Protein AF-X1JW41-F1 (afdb_monomer_lite)

Radius of gyration: 16.46 Å; chains: 1; bounding box: 35×26×42 Å

Secondary structure (DSSP, 8-state):
-HHHHHH-TTS--EEEEEEE-TTTT--HHHHHHHHHHHHHTT-SEEEEEES----HHHHHHHHHHHHHH-GGGHHHHHHHHHSTT-TTTTTSSHHHHHHHHHHHHH--

pLDDT: mean 81.02, std 18.3, range [39.0, 97.88]

Sequence (108 aa):
MKEIKEACPKIQAGVNFIPIVPFLGDSEENTGKIALATKEAGADFILFGGGMTLRDNQASWFLKRLSEEFPQLVEKYEELYQSKYTTAAVLAAPVLAALGAIAALVTD

Foldseek 3Di:
DVVCCVVPVPDAFFAEAPEQAPPPQLDLVNLLVRLVVGVVVVHPDYHYFYADLQDDPNNVVVLVVCCVPPVVCNVVVCVLPVPPPDVVSRCPPSPVSSVVSNVVVPVD

Organism: NCBI:txid412755

Structure (mmCIF, N/CA/C/O backbone):
data_AF-X1JW41-F1
#
_entry.id   AF-X1JW41-F1
#
loop_
_atom_site.group_PDB
_atom_site.id
_atom_site.type_symbol
_atom_site.label_atom_id
_atom_site.label_alt_id
_atom_site.label_comp_id
_atom_site.label_asym_id
_atom_site.label_entity_id
_atom_site.label_seq_id
_atom_site.pdbx_PDB_ins_code
_atom_site.Cartn_x
_atom_site.Cartn_y
_atom_site.Cartn_z
_atom_site.occupancy
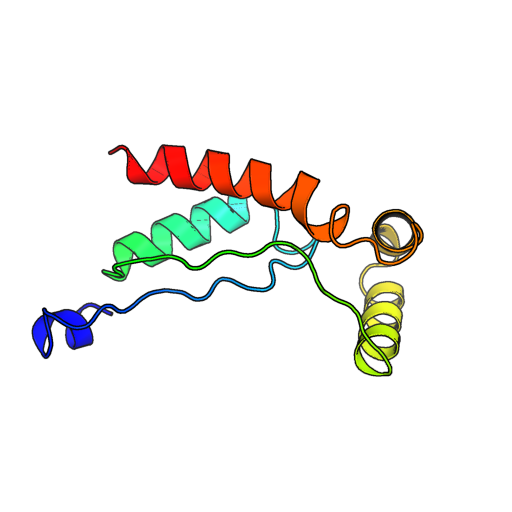_atom_site.B_iso_or_equiv
_atom_site.auth_seq_id
_atom_site.auth_comp_id
_atom_site.auth_asym_id
_atom_site.auth_atom_id
_atom_site.pdbx_PDB_model_num
ATOM 1 N N . MET A 1 1 ? -14.015 5.173 11.830 1.00 89.44 1 MET A N 1
ATOM 2 C CA . MET A 1 1 ? -13.948 3.958 12.671 1.00 89.44 1 MET A CA 1
ATOM 3 C C . MET A 1 1 ? -14.505 4.185 14.071 1.00 89.44 1 MET A C 1
ATOM 5 O O . MET A 1 1 ? -15.316 3.372 14.482 1.00 89.44 1 MET A O 1
ATOM 9 N N . LYS A 1 2 ? -14.154 5.279 14.768 1.00 90.12 2 LYS A N 1
ATOM 10 C CA . LYS A 1 2 ? -14.666 5.608 16.121 1.00 90.12 2 LYS A CA 1
ATOM 11 C C . LYS A 1 2 ? -16.178 5.409 16.308 1.00 90.12 2 LYS A C 1
ATOM 13 O O . LYS A 1 2 ? -16.560 4.631 17.167 1.00 90.12 2 LYS A O 1
ATOM 18 N N . GLU A 1 3 ? -17.015 5.969 15.434 1.00 92.88 3 GLU A N 1
ATOM 19 C CA . GLU A 1 3 ? -18.479 5.779 15.494 1.00 92.88 3 GLU A CA 1
ATOM 20 C C . GLU A 1 3 ? -18.906 4.300 15.404 1.00 92.88 3 GLU A C 1
ATOM 22 O O . GLU A 1 3 ? -19.756 3.841 16.162 1.00 92.88 3 GLU A O 1
ATOM 27 N N . ILE A 1 4 ? -18.274 3.518 14.518 1.00 91.50 4 ILE A N 1
ATOM 28 C CA . ILE A 1 4 ? -18.525 2.071 14.386 1.00 91.50 4 ILE A CA 1
ATOM 29 C C . ILE A 1 4 ? -18.126 1.347 15.677 1.00 91.50 4 ILE A C 1
ATOM 31 O O . ILE A 1 4 ? -18.840 0.455 16.130 1.00 91.50 4 ILE A O 1
ATOM 35 N N . LYS A 1 5 ? -16.999 1.734 16.284 1.00 91.12 5 LYS A N 1
ATOM 36 C CA . LYS A 1 5 ? -16.509 1.147 17.537 1.00 91.12 5 LYS A CA 1
ATOM 37 C C . LYS A 1 5 ? -17.384 1.516 18.734 1.00 91.12 5 LYS A C 1
ATOM 39 O O . LYS A 1 5 ? -17.580 0.673 19.602 1.00 91.12 5 LYS A O 1
ATOM 44 N N . GLU A 1 6 ? -17.932 2.725 18.766 1.00 93.06 6 GLU A N 1
ATOM 45 C CA . GLU A 1 6 ? -18.884 3.161 19.791 1.00 93.06 6 GLU A CA 1
ATOM 46 C C . GLU A 1 6 ? -20.212 2.405 19.672 1.00 93.06 6 GLU A C 1
ATOM 48 O O . GLU A 1 6 ? -20.714 1.876 20.663 1.00 93.06 6 GLU A O 1
ATOM 53 N N . ALA A 1 7 ? -20.754 2.286 18.457 1.00 96.00 7 ALA A N 1
ATOM 54 C CA . ALA A 1 7 ? -22.019 1.595 18.218 1.00 96.00 7 ALA A CA 1
ATOM 55 C C . ALA A 1 7 ? -21.907 0.066 18.361 1.00 96.00 7 ALA A C 1
ATOM 57 O O . ALA A 1 7 ? -22.850 -0.598 18.791 1.00 96.00 7 ALA A O 1
ATOM 58 N N . CYS A 1 8 ? -20.775 -0.519 17.964 1.00 95.88 8 CYS A N 1
ATOM 59 C CA . CYS A 1 8 ? -20.564 -1.964 17.888 1.00 95.88 8 CYS A CA 1
ATOM 60 C C . CYS A 1 8 ? -19.147 -2.351 18.364 1.00 95.88 8 CYS A C 1
ATOM 62 O O . CYS A 1 8 ? -18.328 -2.809 17.563 1.00 95.88 8 CYS A O 1
ATOM 64 N N . PRO A 1 9 ? -18.839 -2.259 19.673 1.00 92.19 9 PRO A N 1
ATOM 65 C CA . PRO A 1 9 ? -17.471 -2.404 20.195 1.00 92.19 9 PRO A CA 1
ATOM 66 C C . PRO A 1 9 ? -16.831 -3.774 19.940 1.00 92.19 9 PRO A C 1
ATOM 68 O O . PRO A 1 9 ? -15.607 -3.894 19.907 1.00 92.19 9 PRO A O 1
ATOM 71 N N . LYS A 1 10 ? -17.651 -4.811 19.730 1.00 94.88 10 LYS A N 1
ATOM 72 C CA . LYS A 1 10 ? -17.203 -6.188 19.477 1.00 94.88 10 LYS A CA 1
ATOM 73 C C . LYS A 1 10 ? -16.908 -6.492 18.005 1.00 94.88 10 LYS A C 1
ATOM 75 O O . LYS A 1 10 ? -16.372 -7.557 17.720 1.00 94.88 10 LYS A O 1
ATOM 80 N N . ILE A 1 11 ? -17.268 -5.604 17.076 1.00 94.19 11 ILE A N 1
ATOM 81 C CA . ILE A 1 11 ? -16.956 -5.773 15.653 1.00 94.19 11 ILE A CA 1
ATOM 82 C C . ILE A 1 11 ? -15.571 -5.185 15.390 1.00 94.19 11 ILE A C 1
ATOM 84 O O . ILE A 1 11 ? -15.274 -4.065 15.814 1.00 94.19 11 ILE A O 1
ATOM 88 N N . GLN A 1 12 ? -14.725 -5.947 14.698 1.00 94.06 12 GLN A N 1
ATOM 89 C CA . GLN A 1 12 ? -13.438 -5.451 14.226 1.00 94.06 12 GLN A CA 1
ATOM 90 C C . GLN A 1 12 ? -13.629 -4.6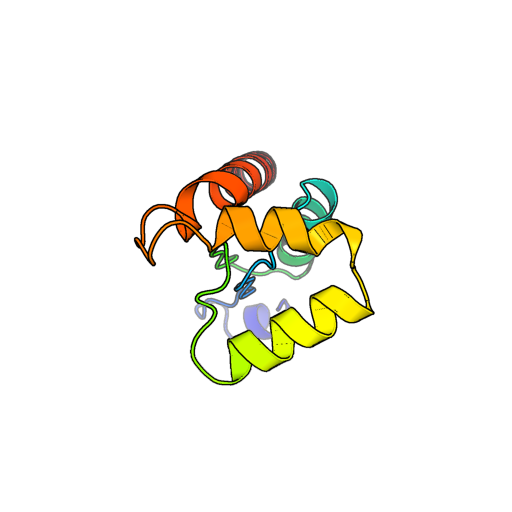14 12.961 1.00 94.06 12 GLN A C 1
ATOM 92 O O . GLN A 1 12 ? -14.275 -5.055 12.011 1.00 94.06 12 GLN A O 1
ATOM 97 N N . ALA A 1 13 ? -13.043 -3.423 12.938 1.00 94.50 13 ALA A N 1
ATOM 98 C CA . ALA A 1 13 ? -13.022 -2.539 11.784 1.00 94.50 13 ALA A CA 1
ATOM 99 C C . ALA A 1 13 ? -11.592 -2.057 11.548 1.00 94.50 13 ALA A C 1
ATOM 101 O O . ALA A 1 13 ? -10.9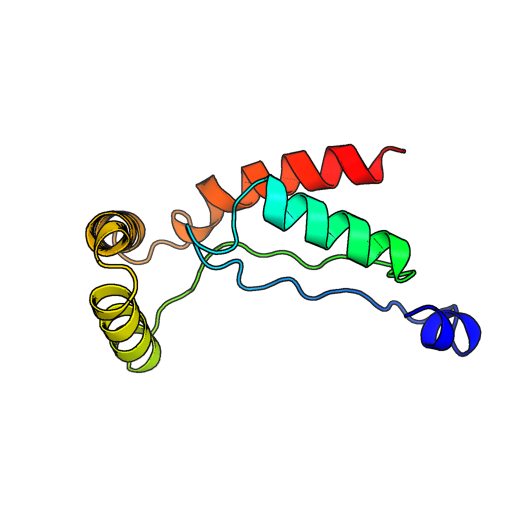13 -1.611 12.470 1.00 94.50 13 ALA A O 1
ATOM 102 N N . GLY A 1 14 ? -11.131 -2.140 10.306 1.00 94.50 14 GLY A N 1
ATOM 103 C CA . GLY A 1 14 ? -9.739 -1.889 9.964 1.00 94.50 14 GLY A CA 1
ATOM 104 C C . GLY A 1 14 ? -9.568 -1.292 8.581 1.00 94.50 14 GLY A C 1
ATOM 105 O O . GLY A 1 14 ? -10.536 -1.098 7.844 1.00 94.50 14 GLY A O 1
ATOM 106 N N . VAL A 1 15 ? -8.322 -0.989 8.240 1.00 94.56 15 VAL A N 1
ATOM 107 C CA . VAL A 1 15 ? -7.944 -0.499 6.913 1.00 94.56 15 VAL A CA 1
ATOM 108 C C . VAL A 1 15 ? -7.444 -1.665 6.078 1.00 94.56 15 VAL A C 1
ATOM 110 O O . VAL A 1 15 ? -6.585 -2.427 6.513 1.00 94.56 15 VAL A O 1
ATOM 113 N N . ASN A 1 16 ? -7.972 -1.791 4.863 1.00 94.06 16 ASN A N 1
ATOM 114 C CA . ASN A 1 16 ? -7.435 -2.714 3.878 1.00 94.06 16 ASN A CA 1
ATOM 115 C C . ASN A 1 16 ? -6.438 -1.974 2.982 1.00 94.06 16 ASN A C 1
ATOM 117 O O . ASN A 1 16 ? -6.832 -1.294 2.037 1.00 94.06 16 ASN A O 1
ATOM 121 N N . PHE A 1 17 ? -5.153 -2.074 3.307 1.00 91.62 17 PHE A N 1
ATOM 122 C CA . PHE A 1 17 ? -4.063 -1.418 2.593 1.00 91.62 17 PHE A CA 1
ATOM 123 C C . PHE A 1 17 ? -3.427 -2.370 1.574 1.00 91.62 17 PHE A C 1
ATOM 125 O O . PHE A 1 17 ? -2.230 -2.656 1.615 1.00 91.62 17 PHE A O 1
ATOM 132 N N . ILE A 1 18 ? -4.267 -2.906 0.681 1.00 90.12 18 ILE A N 1
ATOM 133 C CA . ILE A 1 18 ? -3.861 -3.818 -0.392 1.00 90.12 18 ILE A CA 1
ATOM 134 C C . ILE A 1 18 ? -4.543 -3.440 -1.719 1.00 90.12 18 ILE A C 1
ATOM 136 O O . ILE A 1 18 ? -5.733 -3.117 -1.720 1.00 90.12 18 ILE A O 1
ATOM 140 N N . PRO A 1 19 ? -3.838 -3.543 -2.859 1.00 89.25 19 PRO A N 1
ATOM 141 C CA . PRO A 1 19 ? -2.399 -3.776 -2.957 1.00 89.25 19 PRO A CA 1
ATOM 142 C C . PRO A 1 19 ? -1.600 -2.517 -2.593 1.00 89.25 19 PRO A C 1
ATOM 144 O O . PRO A 1 19 ? -2.027 -1.396 -2.868 1.00 89.25 19 PRO A O 1
ATOM 147 N N . ILE A 1 20 ? -0.398 -2.704 -2.049 1.00 90.50 20 ILE A N 1
ATOM 148 C CA . ILE A 1 20 ? 0.608 -1.637 -2.031 1.00 90.50 20 ILE A CA 1
ATOM 149 C C . ILE A 1 20 ? 1.278 -1.620 -3.408 1.00 90.50 20 ILE A C 1
ATOM 151 O O . ILE A 1 20 ? 1.934 -2.593 -3.793 1.00 90.50 20 ILE A O 1
ATOM 155 N N . VAL A 1 21 ? 1.069 -0.537 -4.162 1.00 91.62 21 VAL A N 1
ATOM 156 C CA . VAL A 1 21 ? 1.580 -0.384 -5.533 1.00 91.62 21 VAL A CA 1
ATOM 157 C C . VAL A 1 21 ? 3.104 -0.205 -5.497 1.00 91.62 21 VAL A C 1
ATOM 159 O O . VAL A 1 21 ? 3.565 0.785 -4.922 1.00 91.62 21 VAL A O 1
ATOM 162 N N . PRO A 1 22 ? 3.896 -1.111 -6.101 1.00 90.25 22 PRO A N 1
ATOM 163 C CA . PRO A 1 22 ? 5.354 -1.040 -6.039 1.00 90.25 22 PRO A CA 1
ATOM 164 C C . PRO A 1 22 ? 5.913 0.277 -6.579 1.00 90.25 22 PRO A C 1
ATOM 166 O O . PRO A 1 22 ? 5.444 0.789 -7.599 1.00 90.25 22 PRO A O 1
ATOM 169 N N . PHE A 1 23 ? 6.920 0.817 -5.902 1.00 91.69 23 PHE A N 1
ATOM 170 C CA . PHE A 1 23 ? 7.609 2.077 -6.206 1.00 91.69 23 PHE A CA 1
ATOM 171 C C . PHE A 1 23 ? 6.753 3.355 -6.156 1.00 91.69 23 PHE A C 1
ATOM 173 O O . PHE A 1 23 ? 7.286 4.447 -6.353 1.00 91.69 23 PHE A O 1
ATOM 180 N N . LEU A 1 24 ? 5.443 3.242 -5.915 1.00 92.38 24 LEU A N 1
ATOM 181 C CA . LEU A 1 24 ? 4.498 4.365 -5.877 1.00 92.38 24 LEU A CA 1
ATOM 182 C C . LEU A 1 24 ? 3.821 4.510 -4.511 1.00 92.38 24 LEU A C 1
ATOM 184 O O . LEU A 1 24 ? 3.563 5.624 -4.068 1.00 92.38 24 LEU A O 1
ATOM 188 N N . GLY A 1 25 ? 3.521 3.395 -3.846 1.00 89.81 25 GLY A N 1
ATOM 189 C CA . GLY A 1 25 ? 2.825 3.363 -2.559 1.00 89.81 25 GLY A CA 1
ATOM 190 C C . GLY A 1 25 ? 3.625 2.732 -1.421 1.00 89.81 25 GLY A C 1
ATOM 191 O O . GLY A 1 25 ? 3.137 2.711 -0.293 1.00 89.81 25 GLY A O 1
ATOM 192 N N . ASP A 1 26 ? 4.824 2.222 -1.695 1.00 89.62 26 ASP A N 1
ATOM 193 C CA . ASP A 1 26 ? 5.630 1.393 -0.790 1.00 89.62 26 ASP A CA 1
ATOM 194 C C . ASP A 1 26 ? 6.776 2.138 -0.088 1.00 89.62 26 ASP A C 1
ATOM 196 O O . ASP A 1 26 ? 7.618 1.503 0.544 1.00 89.62 26 ASP A O 1
ATOM 200 N N . SER A 1 27 ? 6.813 3.474 -0.141 1.00 90.44 27 SER A N 1
ATOM 201 C CA . SER A 1 27 ? 7.802 4.231 0.633 1.00 90.44 27 SER A CA 1
ATOM 202 C C . SER A 1 27 ? 7.539 4.126 2.141 1.00 90.44 27 SER A C 1
ATOM 204 O O . SER A 1 27 ? 6.389 4.106 2.594 1.00 90.44 27 SER A O 1
ATOM 206 N N . GLU A 1 28 ? 8.607 4.107 2.943 1.00 88.62 28 GLU A N 1
ATOM 207 C CA . GLU A 1 28 ? 8.513 4.108 4.413 1.00 88.62 28 GLU A CA 1
ATOM 208 C C . GLU A 1 28 ? 7.691 5.300 4.924 1.00 88.62 28 GLU A C 1
ATOM 210 O O . GLU A 1 28 ? 6.837 5.151 5.795 1.00 88.62 28 GLU A O 1
ATOM 215 N N . GLU A 1 29 ? 7.875 6.476 4.318 1.00 92.12 29 GLU A N 1
ATOM 216 C CA . GLU A 1 29 ? 7.102 7.673 4.650 1.00 92.12 29 GLU A CA 1
ATOM 217 C C . GLU A 1 29 ? 5.597 7.474 4.408 1.00 92.12 29 GLU A C 1
ATOM 219 O O . GLU A 1 29 ? 4.778 7.799 5.271 1.00 92.12 29 GLU A O 1
ATOM 224 N N . ASN A 1 30 ? 5.212 6.936 3.246 1.00 91.38 30 ASN A N 1
ATOM 225 C CA . ASN A 1 30 ? 3.805 6.737 2.908 1.00 91.38 30 ASN A CA 1
ATOM 226 C C . ASN A 1 30 ? 3.164 5.663 3.795 1.00 91.38 30 ASN A C 1
ATOM 228 O O . ASN A 1 30 ? 2.093 5.875 4.362 1.00 91.38 30 ASN A O 1
ATOM 232 N N . THR A 1 31 ? 3.839 4.527 3.962 1.00 90.69 31 THR A N 1
ATOM 233 C CA . THR A 1 31 ? 3.358 3.422 4.803 1.00 90.69 31 THR A CA 1
ATOM 234 C C . THR A 1 31 ? 3.230 3.836 6.273 1.00 90.69 31 THR A C 1
ATOM 236 O O . THR A 1 31 ? 2.211 3.537 6.899 1.00 90.69 31 THR A O 1
ATOM 239 N N . GLY A 1 32 ? 4.182 4.614 6.799 1.00 91.81 32 GLY A N 1
ATOM 240 C CA . GLY A 1 32 ? 4.111 5.192 8.142 1.00 91.81 32 GLY A CA 1
ATOM 241 C C . GLY A 1 32 ? 2.935 6.158 8.313 1.00 91.81 32 GLY A C 1
ATOM 242 O O . GLY A 1 32 ? 2.201 6.064 9.298 1.00 91.81 32 GLY A O 1
ATOM 243 N N . LYS A 1 33 ? 2.684 7.033 7.326 1.00 94.44 33 LYS A N 1
ATOM 244 C CA . LYS A 1 33 ? 1.515 7.934 7.322 1.00 94.44 33 LYS A CA 1
ATOM 245 C C . LYS A 1 33 ? 0.193 7.166 7.349 1.00 94.44 33 LYS A C 1
ATOM 247 O O . LYS A 1 33 ? -0.697 7.524 8.118 1.00 94.44 33 LYS A O 1
ATOM 252 N N . ILE A 1 34 ? 0.065 6.099 6.556 1.00 93.06 34 ILE A N 1
ATOM 253 C CA . ILE A 1 34 ? -1.128 5.238 6.565 1.00 93.06 34 ILE A CA 1
ATOM 254 C C . ILE A 1 34 ? -1.297 4.539 7.915 1.00 93.06 34 ILE A C 1
ATOM 256 O O . ILE A 1 34 ? -2.413 4.494 8.440 1.00 93.06 34 ILE A O 1
ATOM 260 N N . ALA A 1 35 ? -0.216 4.026 8.503 1.00 92.06 35 ALA A N 1
ATOM 261 C CA . ALA A 1 35 ? -0.273 3.366 9.802 1.00 92.06 35 ALA A CA 1
ATOM 262 C C . ALA A 1 35 ? -0.730 4.322 10.913 1.00 92.06 35 ALA A C 1
ATOM 264 O O . ALA A 1 35 ? -1.660 4.002 11.659 1.00 92.06 35 ALA A O 1
ATOM 265 N N . LEU A 1 36 ? -0.149 5.525 10.963 1.00 95.31 36 LEU A N 1
ATOM 266 C CA . LEU A 1 36 ? -0.529 6.556 11.925 1.00 95.31 36 LEU A CA 1
ATOM 267 C C . LEU A 1 36 ? -1.992 6.982 11.749 1.00 95.31 36 LEU A C 1
ATOM 269 O O . LEU A 1 36 ? -2.761 6.928 12.708 1.00 95.31 36 LEU A O 1
ATOM 273 N N . ALA A 1 37 ? -2.406 7.311 10.522 1.00 95.62 37 ALA A N 1
ATOM 274 C CA . ALA A 1 37 ? -3.785 7.704 10.233 1.00 95.62 37 ALA A CA 1
ATOM 275 C C . ALA A 1 37 ? -4.791 6.599 10.601 1.00 95.62 37 ALA A C 1
ATOM 277 O O . ALA A 1 37 ? -5.892 6.874 11.082 1.00 95.62 37 ALA A O 1
ATOM 278 N N . THR A 1 38 ? -4.407 5.331 10.426 1.00 94.69 38 THR A N 1
ATOM 279 C CA . THR A 1 38 ? -5.242 4.191 10.814 1.00 94.69 38 THR A CA 1
ATOM 280 C C . THR A 1 38 ? -5.406 4.097 12.335 1.00 94.69 38 THR A C 1
ATOM 282 O O . THR A 1 38 ? -6.532 3.926 12.815 1.00 94.69 38 THR A O 1
ATOM 285 N N . LYS A 1 39 ? -4.316 4.271 13.100 1.00 93.50 39 LYS A N 1
ATOM 286 C CA . LYS A 1 39 ? -4.343 4.333 14.574 1.00 93.50 39 LYS A CA 1
ATOM 287 C C . LYS A 1 39 ? -5.241 5.482 15.046 1.00 93.50 39 LYS A C 1
ATOM 289 O O . LYS A 1 39 ? -6.156 5.267 15.840 1.00 93.50 39 LYS A O 1
ATOM 294 N N . GLU A 1 40 ? -5.057 6.682 14.496 1.00 95.19 40 GLU A N 1
ATOM 295 C CA . GLU A 1 40 ? -5.835 7.882 14.845 1.00 95.19 40 GLU A CA 1
ATOM 296 C C . GLU A 1 40 ? -7.338 7.744 14.545 1.00 95.19 40 GLU A C 1
ATOM 298 O O . GLU A 1 40 ? -8.183 8.280 15.277 1.00 95.19 40 GLU A O 1
ATOM 303 N N . ALA A 1 41 ? -7.689 6.981 13.505 1.00 94.50 41 ALA A N 1
ATOM 304 C CA . ALA A 1 41 ? -9.069 6.684 13.135 1.00 94.50 41 ALA A CA 1
AT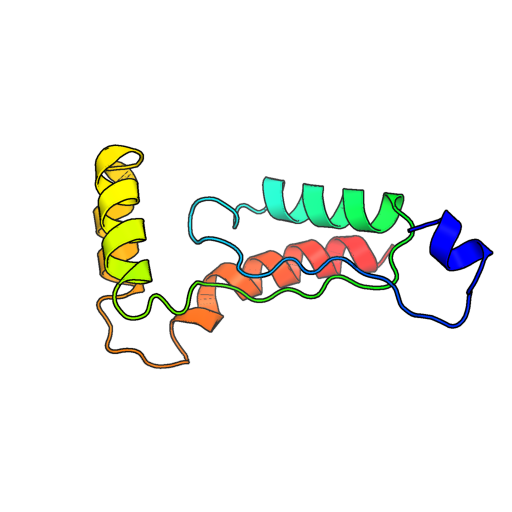OM 305 C C . ALA A 1 41 ? -9.780 5.711 14.099 1.00 94.50 41 ALA A C 1
ATOM 307 O O . ALA A 1 41 ? -11.007 5.563 14.003 1.00 94.50 41 ALA A O 1
ATOM 308 N N . GLY A 1 42 ? -9.051 5.079 15.027 1.00 93.62 42 GLY A N 1
ATOM 309 C CA . GLY A 1 42 ? -9.574 4.092 15.978 1.00 93.62 42 GLY A CA 1
ATOM 310 C C . GLY A 1 42 ? -9.826 2.721 15.349 1.00 93.62 42 GLY A C 1
ATOM 311 O O . GLY A 1 42 ? -10.802 2.060 15.695 1.00 93.62 42 GLY A O 1
ATOM 312 N N . ALA A 1 43 ? -9.022 2.343 14.358 1.00 94.81 43 ALA A N 1
ATOM 313 C CA . ALA A 1 43 ? -9.096 1.036 13.721 1.00 94.81 43 ALA A CA 1
ATOM 314 C C . ALA A 1 43 ? -8.444 -0.061 14.573 1.00 94.81 43 ALA A C 1
ATOM 316 O O . ALA A 1 43 ? -7.460 0.181 15.265 1.00 94.81 43 ALA A O 1
ATOM 317 N N . ASP A 1 44 ? -8.960 -1.283 14.459 1.00 94.00 44 ASP A N 1
ATOM 318 C CA . ASP A 1 44 ? -8.438 -2.461 15.154 1.00 94.00 44 ASP A CA 1
ATOM 319 C C . ASP A 1 44 ? -7.278 -3.126 14.399 1.00 94.00 44 ASP A C 1
ATOM 321 O O . ASP A 1 44 ? -6.477 -3.841 14.997 1.00 94.00 44 ASP A O 1
ATOM 325 N N . PHE A 1 45 ? -7.206 -2.945 13.075 1.00 93.44 45 PHE A N 1
ATOM 326 C CA . PHE A 1 45 ? -6.195 -3.589 12.242 1.00 93.44 45 PHE A CA 1
ATOM 327 C C . PHE A 1 45 ? -5.876 -2.806 10.966 1.00 93.44 45 PHE A C 1
ATOM 329 O O . PHE A 1 45 ? -6.680 -2.015 10.463 1.00 93.44 45 PHE A O 1
ATOM 336 N N . ILE A 1 46 ? -4.710 -3.120 10.403 1.00 93.56 46 ILE A N 1
ATOM 337 C CA . ILE A 1 46 ? -4.357 -2.856 9.009 1.00 93.56 46 ILE A CA 1
ATOM 338 C C . ILE A 1 46 ? -4.108 -4.209 8.358 1.00 93.56 46 ILE A C 1
ATOM 340 O O . ILE A 1 46 ? -3.226 -4.953 8.786 1.00 93.56 46 ILE A O 1
ATOM 344 N N . LEU A 1 47 ? -4.880 -4.529 7.326 1.00 91.56 47 LEU A N 1
ATOM 345 C CA . LEU A 1 47 ? -4.571 -5.643 6.448 1.00 91.56 47 LEU A CA 1
ATOM 346 C C . LEU A 1 47 ? -3.632 -5.117 5.368 1.00 91.56 47 LEU A C 1
ATOM 348 O O . LEU A 1 47 ? -4.012 -4.238 4.601 1.00 91.56 47 LEU A O 1
ATOM 352 N N . PHE A 1 48 ? -2.409 -5.630 5.331 1.00 84.62 48 PHE A N 1
ATOM 353 C CA . PHE A 1 48 ? -1.399 -5.254 4.348 1.00 84.62 48 PHE A CA 1
ATOM 354 C C . PHE A 1 48 ? -1.005 -6.470 3.507 1.00 84.62 48 PHE A C 1
ATOM 356 O O . PHE A 1 48 ? -1.140 -7.624 3.915 1.00 84.62 48 PHE A O 1
ATOM 363 N N . GLY A 1 49 ? -0.527 -6.193 2.302 1.00 74.56 49 GLY A N 1
ATOM 364 C CA . GLY A 1 49 ? -0.265 -7.178 1.267 1.00 74.56 49 GLY A CA 1
ATOM 365 C C . GLY A 1 49 ? 0.436 -6.476 0.119 1.00 74.56 49 GLY A C 1
ATOM 366 O O . GLY A 1 49 ? -0.126 -5.578 -0.513 1.00 74.56 49 GLY A O 1
ATOM 367 N N . GLY A 1 50 ? 1.703 -6.830 -0.077 1.00 70.19 50 GLY A N 1
ATOM 368 C CA . GLY A 1 50 ? 2.563 -6.165 -1.045 1.00 70.19 50 GLY A CA 1
ATOM 369 C C . GLY A 1 50 ? 2.379 -6.707 -2.452 1.00 70.19 50 GLY A C 1
ATOM 370 O O . GLY A 1 50 ? 2.163 -7.903 -2.651 1.00 70.19 50 GLY A O 1
ATOM 371 N N . GLY A 1 51 ? 2.513 -5.796 -3.414 1.00 73.19 51 GLY A N 1
ATOM 372 C CA . GLY A 1 51 ? 2.619 -6.115 -4.825 1.00 73.19 51 GLY A CA 1
ATOM 373 C C . GLY A 1 51 ? 1.284 -6.252 -5.546 1.00 73.19 51 GLY A C 1
ATOM 374 O O . GLY A 1 51 ? 0.203 -6.328 -4.963 1.00 73.19 51 GLY A O 1
ATOM 375 N N . MET A 1 52 ? 1.375 -6.262 -6.871 1.00 85.81 52 MET A N 1
ATOM 376 C CA . MET A 1 52 ? 0.238 -6.460 -7.754 1.00 85.81 52 MET A CA 1
ATOM 377 C C . MET A 1 52 ? 0.388 -7.813 -8.433 1.00 85.81 52 MET A C 1
ATOM 379 O O . MET A 1 52 ? 1.473 -8.203 -8.842 1.00 85.81 52 MET A O 1
ATOM 383 N N . THR A 1 53 ? -0.712 -8.538 -8.607 1.00 81.12 53 THR A N 1
ATOM 384 C CA . THR A 1 53 ? -0.681 -9.825 -9.317 1.00 81.12 53 THR A CA 1
ATOM 385 C C . THR A 1 53 ? -0.722 -9.676 -10.839 1.00 81.12 53 THR A C 1
ATOM 387 O O . THR A 1 53 ? -0.814 -10.706 -11.495 1.00 81.12 53 THR A O 1
ATOM 390 N N . LEU A 1 54 ? -0.681 -8.431 -11.360 1.00 83.50 54 LEU A N 1
ATOM 391 C CA . LEU A 1 54 ? -0.764 -8.000 -12.769 1.00 83.50 54 LEU A CA 1
ATOM 392 C C . LEU A 1 54 ? -1.245 -9.113 -13.719 1.00 83.50 54 LEU A C 1
ATOM 394 O O . LEU A 1 54 ? -0.436 -9.834 -14.268 1.00 83.50 54 LEU A O 1
ATOM 398 N N . ARG A 1 55 ? -2.555 -9.263 -13.953 1.00 81.31 55 ARG A N 1
ATOM 399 C CA . ARG A 1 55 ? -3.090 -10.314 -14.848 1.00 81.31 55 ARG A CA 1
ATOM 400 C C . ARG A 1 55 ? -3.811 -9.738 -16.058 1.00 81.31 55 ARG A C 1
ATOM 402 O O . ARG A 1 55 ? -4.465 -8.704 -15.947 1.00 81.31 55 ARG A O 1
ATOM 409 N N . ASP A 1 56 ? -3.738 -10.446 -17.180 1.00 83.25 56 ASP A N 1
ATOM 410 C CA . ASP A 1 56 ? -4.568 -10.218 -18.367 1.00 83.25 56 ASP A CA 1
ATOM 411 C C . ASP A 1 56 ? -4.619 -8.736 -18.805 1.00 83.25 56 ASP A C 1
ATOM 413 O O . ASP A 1 56 ? -3.622 -8.010 -18.771 1.00 83.25 56 ASP A O 1
ATOM 417 N N . ASN A 1 57 ? -5.803 -8.263 -19.200 1.00 89.25 57 ASN A N 1
ATOM 418 C CA . ASN A 1 57 ? -6.019 -6.919 -19.729 1.00 89.25 57 ASN A CA 1
ATOM 419 C C . ASN A 1 57 ? -5.703 -5.805 -18.717 1.00 89.25 57 ASN A C 1
ATOM 421 O O . ASN A 1 57 ? -5.300 -4.713 -19.122 1.00 89.25 57 ASN A O 1
ATOM 425 N N . GLN A 1 58 ? -5.868 -6.053 -17.410 1.00 87.50 58 GLN A N 1
ATOM 426 C CA . GLN A 1 58 ? -5.600 -5.031 -16.393 1.00 87.50 58 GLN A CA 1
ATOM 427 C C . GLN A 1 58 ? -4.098 -4.749 -16.268 1.00 87.50 58 GLN A C 1
ATOM 429 O O . GLN A 1 58 ? -3.708 -3.605 -16.046 1.00 87.50 58 GLN A O 1
ATOM 434 N N . ALA A 1 59 ? -3.256 -5.766 -16.493 1.00 89.00 59 ALA A N 1
ATOM 435 C CA . ALA A 1 59 ? -1.810 -5.602 -16.537 1.00 89.00 59 ALA A CA 1
ATOM 436 C C . ALA A 1 59 ? -1.396 -4.742 -17.728 1.00 89.00 59 ALA A C 1
ATOM 438 O O . ALA A 1 59 ? -0.671 -3.768 -17.555 1.00 89.00 59 ALA A O 1
ATOM 439 N N . SER A 1 60 ? -1.903 -5.056 -18.925 1.00 89.19 60 SER A N 1
ATOM 440 C CA . SER A 1 60 ? -1.592 -4.293 -20.136 1.00 89.19 60 SER A CA 1
ATOM 441 C C . SER A 1 60 ? -2.021 -2.833 -20.019 1.00 89.19 60 SER A C 1
ATOM 443 O O . SER A 1 60 ? -1.270 -1.940 -20.404 1.00 89.19 60 SER A O 1
ATOM 445 N N . TRP A 1 61 ? -3.207 -2.576 -19.456 1.00 94.00 61 TRP A N 1
ATOM 446 C CA . TRP A 1 61 ? -3.680 -1.212 -19.228 1.00 94.00 61 TRP A CA 1
ATOM 447 C C . TRP A 1 61 ? -2.796 -0.461 -18.227 1.00 94.00 61 TRP A C 1
ATOM 449 O O . TRP A 1 61 ? -2.367 0.658 -18.511 1.00 94.00 61 TRP A O 1
ATOM 459 N N . PHE A 1 62 ? -2.489 -1.085 -17.085 1.00 93.56 62 PHE A N 1
ATOM 460 C CA . PHE A 1 62 ? -1.675 -0.468 -16.041 1.00 93.56 62 PHE A CA 1
ATOM 461 C C . PHE A 1 62 ? -0.251 -0.181 -16.528 1.00 93.56 62 PHE A C 1
ATOM 463 O O . PHE A 1 62 ? 0.218 0.942 -16.390 1.00 93.56 62 PHE A O 1
ATOM 470 N N . LEU A 1 63 ? 0.417 -1.156 -17.152 1.00 92.31 63 LEU A N 1
ATOM 471 C CA . LEU A 1 63 ? 1.788 -0.996 -17.648 1.00 92.31 63 LEU A CA 1
ATOM 472 C C . LEU A 1 63 ? 1.876 0.040 -18.774 1.00 92.31 63 LEU A C 1
ATOM 474 O O . LEU A 1 63 ? 2.837 0.804 -18.826 1.00 92.31 63 LEU A O 1
ATOM 478 N N . LYS A 1 64 ? 0.849 0.134 -19.631 1.00 94.44 64 LYS A N 1
ATOM 479 C CA . LYS A 1 64 ? 0.760 1.213 -20.620 1.00 94.44 64 LYS A CA 1
ATOM 480 C C . LYS A 1 64 ? 0.715 2.579 -19.932 1.00 94.44 64 LYS A C 1
ATOM 482 O O . LYS A 1 64 ? 1.522 3.444 -20.259 1.00 94.44 64 LYS A O 1
ATOM 487 N N . ARG A 1 65 ? -0.181 2.764 -18.957 1.00 96.94 65 ARG A N 1
ATOM 488 C CA . ARG A 1 65 ? -0.289 4.024 -18.201 1.00 96.94 65 ARG A CA 1
ATOM 489 C C . ARG A 1 65 ? 0.983 4.354 -17.435 1.00 96.94 65 ARG A C 1
ATOM 491 O O . ARG A 1 65 ? 1.436 5.490 -17.480 1.00 96.94 65 ARG A O 1
ATOM 498 N N . LEU A 1 66 ? 1.601 3.352 -16.819 1.00 95.69 66 LEU A N 1
ATOM 499 C CA . LEU A 1 66 ? 2.885 3.493 -16.147 1.00 95.69 66 LEU A CA 1
ATOM 500 C C . LEU A 1 66 ? 3.960 4.016 -17.109 1.00 95.69 66 LEU A C 1
ATOM 502 O O . LEU A 1 66 ? 4.686 4.930 -16.747 1.00 95.69 66 LEU A O 1
ATOM 506 N N . SER A 1 67 ? 4.040 3.494 -18.336 1.00 95.62 67 SER A N 1
ATOM 507 C CA . SER A 1 67 ? 5.019 3.971 -19.324 1.00 95.62 67 SER A CA 1
ATOM 508 C C . SER A 1 67 ? 4.775 5.412 -19.790 1.00 95.62 67 SER A C 1
ATOM 510 O O . SER A 1 67 ? 5.725 6.113 -20.129 1.00 95.62 67 SER A O 1
ATOM 512 N N . GLU A 1 68 ? 3.514 5.856 -19.789 1.00 97.56 68 GLU A N 1
ATOM 513 C CA . GLU A 1 68 ? 3.116 7.211 -20.185 1.00 97.56 68 GLU A CA 1
ATOM 514 C C . GLU A 1 68 ? 3.379 8.231 -19.062 1.00 97.56 68 GLU A C 1
ATOM 516 O O . GLU A 1 68 ? 3.860 9.330 -19.328 1.00 97.56 68 GLU A O 1
ATOM 521 N N . GLU A 1 69 ? 3.069 7.874 -17.812 1.00 97.88 69 GLU A N 1
ATOM 522 C CA . GLU A 1 69 ? 3.082 8.798 -16.666 1.00 97.88 69 GLU A CA 1
ATOM 523 C C . GLU A 1 69 ? 4.352 8.692 -15.806 1.00 97.88 69 GLU A C 1
ATOM 525 O O . GLU A 1 69 ? 4.789 9.676 -15.211 1.00 97.88 69 GLU A O 1
ATOM 530 N N . PHE A 1 70 ? 4.968 7.509 -15.757 1.00 97.06 70 PHE A N 1
ATOM 531 C CA . PHE A 1 70 ? 6.139 7.193 -14.937 1.00 97.06 70 PHE A CA 1
ATOM 532 C C . PHE A 1 70 ? 7.194 6.408 -15.741 1.00 97.06 70 PHE A C 1
ATOM 534 O O . PHE A 1 70 ? 7.562 5.292 -15.356 1.00 97.06 70 PHE A O 1
ATOM 541 N N . PRO A 1 71 ? 7.719 6.963 -16.852 1.00 96.38 71 PRO A N 1
ATOM 542 C CA . PRO A 1 71 ? 8.667 6.264 -17.725 1.00 96.38 71 PRO A CA 1
ATOM 543 C C . PRO A 1 71 ? 9.922 5.766 -16.985 1.00 96.38 71 PRO A C 1
ATOM 545 O O . PRO A 1 71 ? 10.466 4.718 -17.320 1.00 96.38 71 PRO A O 1
ATOM 548 N N . GLN A 1 72 ? 10.344 6.457 -15.923 1.00 96.31 72 GLN A N 1
ATOM 549 C CA . GLN A 1 72 ? 11.464 6.072 -15.056 1.00 96.31 72 GLN A CA 1
ATOM 550 C C . GLN A 1 72 ? 11.227 4.794 -14.233 1.00 96.31 72 GLN A C 1
ATOM 552 O O . GLN A 1 72 ? 12.156 4.282 -13.611 1.00 96.31 72 GLN A O 1
ATOM 557 N N . LEU A 1 73 ? 9.984 4.310 -14.160 1.00 95.12 73 LEU A N 1
ATOM 558 C CA . LEU A 1 73 ? 9.624 3.090 -13.440 1.00 95.12 73 LEU A CA 1
ATOM 559 C C . LEU A 1 73 ? 9.505 1.874 -14.361 1.00 95.12 73 LEU A C 1
ATOM 561 O O . LEU A 1 73 ? 9.388 0.765 -13.849 1.00 95.12 73 LEU A O 1
ATOM 565 N N . VAL A 1 74 ? 9.556 2.049 -15.685 1.00 92.75 74 VAL A N 1
ATOM 566 C CA . VAL A 1 74 ? 9.351 0.952 -16.646 1.00 92.75 74 VAL A CA 1
ATOM 567 C C . VAL A 1 74 ? 10.366 -0.167 -16.433 1.00 92.75 74 VAL A C 1
ATOM 569 O O . VAL A 1 74 ? 9.952 -1.296 -16.200 1.00 92.75 74 VAL A O 1
ATOM 572 N N . GLU A 1 75 ? 11.663 0.148 -16.400 1.00 92.19 75 GLU A N 1
ATOM 573 C CA . GLU A 1 75 ? 12.730 -0.842 -16.174 1.00 92.19 75 GLU A CA 1
ATOM 574 C C . GLU A 1 75 ? 12.544 -1.579 -14.839 1.00 92.19 75 GLU A C 1
ATOM 576 O O . GLU A 1 75 ? 12.595 -2.803 -14.787 1.00 92.19 75 GLU A O 1
ATOM 581 N N . LYS A 1 76 ? 12.191 -0.857 -13.769 1.00 90.88 76 LYS A N 1
ATOM 582 C CA . LYS A 1 76 ? 11.940 -1.459 -12.450 1.00 90.88 76 LYS A CA 1
ATOM 583 C C . LYS A 1 76 ? 10.744 -2.410 -12.451 1.00 90.88 76 LYS A C 1
ATOM 585 O O . LYS A 1 76 ? 10.763 -3.428 -11.766 1.00 90.88 76 LYS A O 1
ATOM 590 N N . TYR A 1 77 ? 9.680 -2.068 -13.176 1.00 90.62 77 TYR A N 1
ATOM 591 C CA . TYR A 1 77 ? 8.506 -2.929 -13.316 1.00 90.62 77 TYR A CA 1
ATOM 592 C C . TYR A 1 77 ? 8.797 -4.127 -14.218 1.00 90.62 77 TYR A C 1
ATOM 594 O O . TYR A 1 77 ? 8.339 -5.230 -13.928 1.00 90.62 77 TYR A O 1
ATOM 602 N N . GLU A 1 78 ? 9.577 -3.941 -15.277 1.00 87.31 78 GLU A N 1
ATOM 603 C CA . GLU A 1 78 ? 10.073 -5.045 -16.084 1.00 87.31 78 GLU A CA 1
ATOM 604 C C . GLU A 1 78 ? 10.889 -6.005 -15.218 1.00 87.31 78 GLU A C 1
ATOM 606 O O . GLU A 1 78 ? 10.520 -7.166 -15.131 1.00 87.31 78 GLU A O 1
ATOM 611 N N . GLU A 1 79 ? 11.892 -5.546 -14.472 1.00 87.44 79 GLU A N 1
ATOM 612 C CA . GLU A 1 79 ? 12.674 -6.390 -13.558 1.00 87.44 79 GLU A CA 1
ATOM 613 C C . GLU A 1 79 ? 11.804 -7.108 -12.513 1.00 87.44 79 GLU A C 1
ATOM 615 O O . GLU A 1 79 ? 11.944 -8.318 -12.300 1.00 87.44 79 GLU A O 1
ATOM 620 N N . LEU A 1 80 ? 10.867 -6.381 -11.891 1.00 85.00 80 LEU A N 1
ATOM 621 C CA . LEU A 1 80 ? 9.987 -6.905 -10.845 1.00 85.00 80 LEU A CA 1
ATOM 622 C C . LEU A 1 80 ? 9.065 -8.028 -11.352 1.00 85.00 80 LEU A C 1
ATOM 624 O O . LEU A 1 80 ? 8.746 -8.944 -10.590 1.00 85.00 80 LEU A O 1
ATOM 628 N N . TYR A 1 81 ? 8.647 -7.980 -12.622 1.00 80.31 81 TYR A N 1
ATOM 629 C CA . TYR A 1 81 ? 7.669 -8.911 -13.199 1.00 80.31 81 TYR A CA 1
ATOM 630 C C . TYR A 1 81 ? 8.219 -9.818 -14.327 1.00 80.31 81 TYR A C 1
ATOM 632 O O . TYR A 1 81 ? 7.517 -10.738 -14.751 1.00 80.31 81 TYR A O 1
ATOM 640 N N . GLN A 1 82 ? 9.463 -9.632 -14.793 1.00 71.50 82 GLN A N 1
ATOM 641 C CA . GLN A 1 82 ? 10.117 -10.454 -15.834 1.00 71.50 82 GLN A CA 1
ATOM 642 C C . GLN A 1 82 ? 10.527 -11.844 -15.331 1.00 71.50 82 GLN A C 1
ATOM 644 O O . GLN A 1 82 ?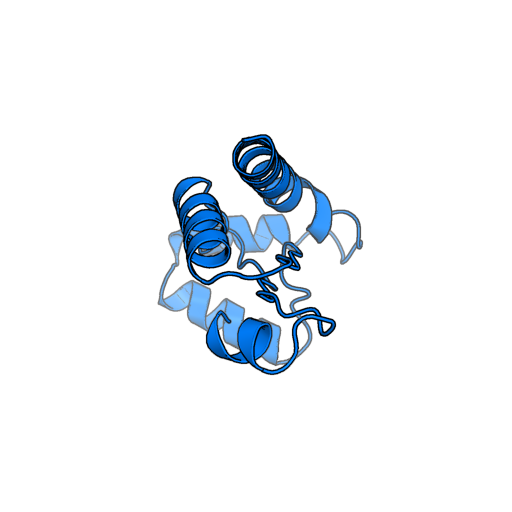 10.611 -12.796 -16.114 1.00 71.50 82 GLN A O 1
ATOM 649 N N . SER A 1 83 ? 10.741 -12.010 -14.025 1.00 52.78 83 SER A N 1
ATOM 650 C CA . SER A 1 83 ? 10.933 -13.335 -13.436 1.00 52.78 83 SER A CA 1
ATOM 651 C C . SER A 1 83 ? 9.582 -14.039 -13.387 1.00 52.78 83 SER A C 1
ATOM 653 O O . SER A 1 83 ? 8.756 -13.692 -12.548 1.00 52.78 83 SER A O 1
ATOM 655 N N . LYS A 1 84 ? 9.353 -14.988 -14.316 1.00 46.00 84 LYS A N 1
ATOM 656 C CA . LYS A 1 84 ? 8.204 -15.920 -14.384 1.00 46.00 84 LYS A CA 1
ATOM 657 C C . LYS A 1 84 ? 7.390 -15.901 -13.095 1.00 46.00 84 LYS A C 1
ATOM 659 O O . LYS A 1 84 ? 7.942 -16.341 -12.089 1.00 46.00 84 LYS A O 1
ATOM 664 N N . TYR A 1 85 ? 6.134 -15.436 -13.152 1.00 47.22 85 TYR A N 1
ATOM 665 C CA . TYR A 1 85 ? 5.138 -15.464 -12.068 1.00 47.22 85 TYR A CA 1
ATOM 666 C C . TYR A 1 85 ? 5.412 -16.586 -11.064 1.00 47.22 85 TYR A C 1
ATOM 668 O O . TYR A 1 85 ? 4.926 -17.708 -11.191 1.00 47.22 85 TYR A O 1
ATOM 676 N N . THR A 1 86 ? 6.231 -16.285 -10.070 1.00 40.25 86 THR A N 1
ATOM 677 C CA . THR A 1 86 ? 6.553 -17.177 -8.974 1.00 40.25 86 THR A CA 1
ATOM 678 C C . THR A 1 86 ? 6.146 -16.380 -7.766 1.00 40.25 86 THR A C 1
ATOM 680 O O . THR A 1 86 ? 6.629 -15.276 -7.525 1.00 40.25 86 THR A O 1
ATOM 683 N N . THR A 1 87 ? 5.174 -16.917 -7.042 1.00 43.69 87 THR A N 1
ATOM 684 C CA . THR A 1 87 ? 4.501 -16.296 -5.898 1.00 43.69 87 THR A CA 1
ATOM 685 C C . THR A 1 87 ? 5.481 -15.702 -4.870 1.00 43.69 87 THR A C 1
ATOM 687 O O . THR A 1 87 ? 5.118 -14.794 -4.133 1.00 43.69 87 THR A O 1
ATOM 690 N N . ALA A 1 88 ? 6.737 -16.162 -4.861 1.00 39.97 88 ALA A N 1
ATOM 691 C CA . ALA A 1 88 ? 7.826 -15.681 -4.020 1.00 39.97 88 ALA A CA 1
ATOM 692 C C . ALA A 1 88 ? 8.348 -14.264 -4.357 1.00 39.97 88 ALA A C 1
ATOM 694 O O . ALA A 1 88 ? 8.740 -13.549 -3.439 1.00 39.97 88 ALA A O 1
ATOM 695 N N . ALA A 1 89 ? 8.342 -13.828 -5.624 1.00 42.03 89 ALA A N 1
ATOM 696 C CA . ALA A 1 89 ? 8.929 -12.535 -6.014 1.00 42.03 89 ALA A CA 1
ATOM 697 C C . ALA A 1 89 ? 8.075 -11.327 -5.577 1.00 42.03 89 ALA A C 1
ATOM 699 O O . ALA A 1 89 ? 8.602 -10.278 -5.222 1.00 42.03 89 ALA A O 1
ATOM 700 N N . VAL A 1 90 ? 6.750 -11.500 -5.523 1.00 48.50 90 VAL A N 1
ATOM 701 C CA . VAL A 1 90 ? 5.779 -10.443 -5.173 1.00 48.50 90 VAL A CA 1
ATOM 702 C C . VAL A 1 90 ? 5.767 -10.140 -3.664 1.00 48.50 90 VAL A C 1
ATOM 704 O O . VAL A 1 90 ? 5.380 -9.052 -3.246 1.00 48.50 90 VAL A O 1
ATOM 707 N N . LEU A 1 91 ? 6.228 -11.083 -2.835 1.00 46.78 91 LEU A N 1
ATOM 708 C CA . LEU A 1 91 ? 6.124 -11.020 -1.373 1.00 46.78 91 LEU A CA 1
ATOM 709 C C . LEU A 1 91 ? 7.373 -10.479 -0.661 1.00 46.78 91 LEU A C 1
ATOM 711 O O . LEU A 1 91 ? 7.283 -10.166 0.521 1.00 46.78 91 LEU A O 1
ATOM 715 N N . ALA A 1 92 ? 8.536 -10.399 -1.312 1.00 49.44 92 ALA A N 1
ATOM 716 C CA . ALA A 1 92 ? 9.794 -10.383 -0.559 1.00 49.44 92 ALA A CA 1
ATOM 717 C C . ALA A 1 92 ? 10.334 -8.989 -0.190 1.00 49.44 92 ALA A C 1
ATOM 719 O O . ALA A 1 92 ? 10.796 -8.813 0.932 1.00 49.44 92 ALA A O 1
ATOM 720 N N . ALA A 1 93 ? 10.293 -7.991 -1.081 1.00 48.44 93 ALA A N 1
ATOM 721 C CA . ALA A 1 93 ? 10.987 -6.719 -0.821 1.00 48.44 93 ALA A CA 1
ATOM 722 C C . ALA A 1 93 ? 10.094 -5.611 -0.212 1.00 48.44 93 ALA A C 1
ATOM 724 O O . ALA A 1 93 ? 10.452 -5.093 0.846 1.00 48.44 93 ALA A O 1
ATOM 725 N N . PRO A 1 94 ? 8.907 -5.279 -0.767 1.00 50.84 94 PRO A N 1
ATOM 726 C CA . PRO A 1 94 ? 8.091 -4.177 -0.235 1.00 50.84 94 PRO A CA 1
ATOM 727 C C . PRO A 1 94 ? 7.393 -4.531 1.088 1.00 50.84 94 PRO A C 1
ATOM 729 O O . PRO A 1 94 ? 7.110 -3.666 1.914 1.00 50.84 94 PRO A O 1
ATOM 732 N N . VAL A 1 95 ? 7.118 -5.822 1.310 1.00 51.78 95 VAL A N 1
ATOM 733 C CA . VAL A 1 95 ? 6.380 -6.308 2.488 1.00 51.78 95 VAL A CA 1
ATOM 734 C C . VAL A 1 95 ? 7.235 -6.258 3.752 1.00 51.78 95 VAL A C 1
ATOM 736 O O . VAL A 1 95 ? 6.722 -5.896 4.807 1.00 51.78 95 VAL A O 1
ATOM 739 N N . LEU A 1 96 ? 8.532 -6.584 3.667 1.00 52.22 96 LEU A N 1
ATOM 740 C CA . LEU A 1 96 ? 9.423 -6.566 4.833 1.00 52.22 96 LEU A CA 1
ATOM 741 C C . LEU A 1 96 ? 9.690 -5.144 5.346 1.00 52.22 96 LEU A C 1
ATOM 743 O O . LEU A 1 96 ? 9.700 -4.938 6.559 1.00 52.22 96 LEU A O 1
ATOM 747 N N . ALA A 1 97 ? 9.847 -4.167 4.447 1.00 54.12 97 ALA A N 1
ATOM 748 C CA . ALA A 1 97 ? 10.001 -2.762 4.831 1.00 54.12 97 ALA A CA 1
ATOM 749 C C . ALA A 1 97 ? 8.729 -2.225 5.514 1.00 54.12 97 ALA A C 1
ATOM 751 O O . ALA A 1 97 ? 8.799 -1.650 6.601 1.00 54.12 97 ALA A O 1
ATOM 752 N N . ALA A 1 98 ? 7.552 -2.506 4.938 1.00 54.28 98 ALA A N 1
ATOM 753 C CA . ALA A 1 98 ? 6.270 -2.133 5.535 1.00 54.28 98 ALA A CA 1
ATOM 754 C C . ALA A 1 98 ? 6.044 -2.800 6.907 1.00 54.28 98 ALA A C 1
ATOM 756 O O . ALA A 1 98 ? 5.555 -2.155 7.833 1.00 54.28 98 ALA A O 1
ATOM 757 N N . LEU A 1 99 ? 6.443 -4.066 7.071 1.00 57.88 99 LEU A N 1
ATOM 758 C CA . LEU A 1 99 ? 6.389 -4.780 8.351 1.00 57.88 99 LEU A CA 1
ATOM 759 C C . LEU A 1 99 ? 7.263 -4.127 9.427 1.00 57.88 99 LEU A C 1
ATOM 761 O O . LEU A 1 99 ? 6.809 -3.991 10.560 1.00 57.88 99 LEU A O 1
ATOM 765 N N . GLY A 1 100 ? 8.486 -3.712 9.083 1.00 58.88 100 GLY A N 1
ATOM 766 C CA . GLY A 1 100 ? 9.387 -3.029 10.015 1.00 58.88 100 GLY A CA 1
ATOM 767 C C . GLY A 1 100 ? 8.818 -1.696 10.506 1.00 58.88 100 GLY A C 1
ATOM 768 O O . GLY A 1 100 ? 8.791 -1.444 11.711 1.00 58.88 100 GLY A O 1
ATOM 769 N N . ALA A 1 101 ? 8.289 -0.885 9.586 1.00 56.81 101 ALA A N 1
ATOM 770 C CA . ALA A 1 101 ? 7.670 0.398 9.915 1.00 56.81 101 ALA A CA 1
ATOM 771 C C . ALA A 1 101 ? 6.396 0.234 10.766 1.00 56.81 101 ALA A C 1
ATOM 773 O O . ALA A 1 101 ? 6.208 0.953 11.745 1.00 56.81 101 ALA A O 1
ATOM 774 N N . ILE A 1 102 ? 5.534 -0.736 10.436 1.00 56.47 102 ILE A N 1
ATOM 775 C CA . ILE A 1 102 ? 4.301 -0.997 11.194 1.00 56.47 102 ILE A CA 1
ATOM 776 C C . ILE A 1 102 ? 4.620 -1.574 12.580 1.00 56.47 102 ILE A C 1
ATOM 778 O O . ILE A 1 102 ? 4.027 -1.134 13.561 1.00 56.47 102 ILE A O 1
ATOM 782 N N . ALA A 1 103 ? 5.568 -2.511 12.693 1.00 59.22 103 ALA A N 1
ATOM 783 C CA . ALA A 1 103 ? 5.958 -3.086 13.981 1.00 59.22 103 ALA A CA 1
ATOM 784 C C . ALA A 1 103 ? 6.485 -2.016 14.950 1.00 59.22 103 ALA A C 1
ATOM 786 O O . ALA A 1 103 ? 6.082 -2.008 16.110 1.00 59.22 103 ALA A O 1
ATOM 787 N N . ALA A 1 104 ? 7.301 -1.076 14.462 1.00 54.56 104 ALA A N 1
ATOM 788 C CA . ALA A 1 104 ? 7.823 0.029 15.267 1.00 54.56 104 ALA A CA 1
ATOM 789 C C . ALA A 1 104 ? 6.736 1.011 15.750 1.00 54.56 104 ALA A C 1
ATOM 791 O O . ALA A 1 104 ? 6.916 1.661 16.773 1.00 54.56 104 ALA A O 1
ATOM 792 N N . LEU A 1 105 ? 5.603 1.119 15.044 1.00 52.09 105 LEU A N 1
ATOM 793 C CA . LEU A 1 105 ? 4.504 2.039 15.381 1.00 52.09 105 LEU A CA 1
ATOM 794 C C . LEU A 1 105 ? 3.421 1.416 16.286 1.00 52.09 105 LEU A C 1
ATOM 796 O O . LEU A 1 105 ? 2.571 2.134 16.825 1.00 52.09 105 LEU A O 1
ATOM 800 N N . VAL A 1 106 ? 3.423 0.086 16.435 1.00 50.44 106 VAL A N 1
ATOM 801 C CA . VAL A 1 106 ?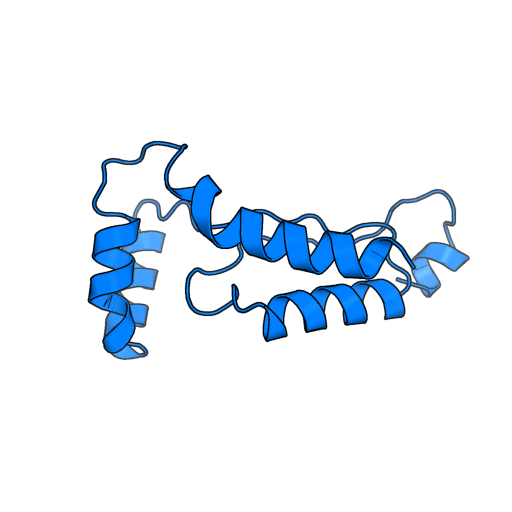 2.439 -0.676 17.228 1.00 50.44 106 VAL A CA 1
ATOM 802 C C . VAL A 1 106 ? 2.976 -1.050 18.618 1.00 50.44 106 VAL A C 1
ATOM 804 O O . VAL A 1 106 ? 2.182 -1.367 19.499 1.00 50.44 106 VAL A O 1
ATOM 807 N N . THR A 1 107 ? 4.292 -0.982 18.853 1.00 49.25 107 THR A N 1
ATOM 808 C CA . THR A 1 107 ? 4.909 -1.307 20.156 1.00 49.25 107 THR A CA 1
ATOM 809 C C . THR A 1 107 ? 4.858 -0.196 21.214 1.00 49.25 107 THR A C 1
ATOM 811 O O . THR A 1 107 ? 5.347 -0.435 22.315 1.00 49.25 107 THR A O 1
ATOM 814 N N . ASP A 1 108 ? 4.225 0.948 20.923 1.00 39.00 108 ASP A N 1
ATOM 815 C CA . ASP A 1 108 ? 4.005 2.069 21.861 1.00 39.00 108 ASP A CA 1
ATOM 816 C C . ASP A 1 108 ? 2.513 2.345 22.144 1.00 39.00 108 ASP A C 1
ATOM 818 O O . ASP A 1 108 ? 1.719 2.556 21.179 1.00 39.00 108 ASP A O 1
#